Protein AF-A0A420P7T1-F1 (afdb_monomer_lite)

Sequence (110 aa):
MLAQPDNHQKKKGPDPLSPHDTDPSTYAEGLTEISTLQRTETKRNIKSRHAQMIAIGGTIGTGLFVGIGQALATSGPVSVLLAYSLICVVVYGMITATTEANAYLPVAGS

Secondary structure (DSSP, 8-state):
-----------PPPP---TT---HHHHHHHHHHHHHHT---------HHHHHHHHHHHHS-HHHHHHHHHHHHHH-HHHHHHHHHHHHHHHHHHHHHHHHHHHHS-----

pLDDT: mean 77.87, std 15.93, range [42.34, 97.12]

InterPro domains:
  IPR004841 Amino acid permease/SLC12A domain [PF00324] (50-110)
  IPR050524 Amino-acid permease-like [PTHR43341] (27-110)

Organism: Fusarium oxysporum (NCBI:txid5507)

Radius of gyration: 31.2 Å; chains: 1; bounding box: 77×58×60 Å

Structure (mmCIF, N/CA/C/O backbone):
data_AF-A0A420P7T1-F1
#
_entry.id   AF-A0A420P7T1-F1
#
loop_
_atom_site.group_PDB
_atom_site.id
_atom_site.type_symbol
_atom_site.label_atom_id
_atom_site.label_alt_id
_atom_site.label_comp_id
_atom_site.label_asym_id
_atom_site.label_entity_id
_atom_site.label_seq_id
_atom_site.pdbx_PDB_ins_code
_atom_site.Cartn_x
_atom_site.Cartn_y
_atom_site.Cartn_z
_atom_site.occupancy
_atom_site.B_iso_or_equiv
_atom_site.auth_seq_id
_atom_site.auth_comp_id
_atom_site.auth_asym_id
_atom_site.auth_atom_id
_atom_site.pdbx_PDB_model_num
ATOM 1 N N . MET A 1 1 ? 60.844 55.443 -4.560 1.00 42.34 1 MET A N 1
ATOM 2 C CA . MET A 1 1 ? 60.646 54.007 -4.260 1.00 42.34 1 MET A CA 1
ATOM 3 C C . MET A 1 1 ? 59.134 53.756 -4.295 1.00 42.34 1 MET A C 1
ATOM 5 O O . MET A 1 1 ? 58.478 53.895 -3.282 1.00 42.34 1 MET A O 1
ATOM 9 N N . LEU A 1 2 ? 58.488 53.890 -5.459 1.00 52.66 2 LEU A N 1
ATOM 10 C CA . LEU A 1 2 ? 58.186 52.842 -6.453 1.00 52.66 2 LEU A CA 1
ATOM 11 C C . LEU A 1 2 ? 57.439 51.629 -5.877 1.00 52.66 2 LEU A C 1
ATOM 13 O O . LEU A 1 2 ? 58.057 50.608 -5.602 1.00 52.66 2 LEU A O 1
ATOM 17 N N . ALA A 1 3 ? 56.113 51.759 -5.767 1.00 56.22 3 ALA A N 1
ATOM 18 C CA . ALA A 1 3 ? 55.162 50.661 -5.939 1.00 56.22 3 ALA A CA 1
ATOM 19 C C . ALA A 1 3 ? 53.743 51.226 -6.152 1.00 56.22 3 ALA A C 1
ATOM 21 O O . ALA A 1 3 ? 53.069 51.577 -5.191 1.00 56.22 3 ALA A O 1
ATOM 22 N N . GLN A 1 4 ? 53.271 51.293 -7.401 1.00 62.69 4 GLN A N 1
ATOM 23 C CA . GLN A 1 4 ? 51.849 51.072 -7.673 1.00 62.69 4 GLN A CA 1
ATOM 24 C C . GLN A 1 4 ? 51.730 50.267 -8.983 1.00 62.69 4 GLN A C 1
ATOM 26 O O . GLN A 1 4 ? 52.350 50.650 -9.978 1.00 62.69 4 GLN A O 1
ATOM 31 N N . PRO A 1 5 ? 51.034 49.117 -8.944 1.00 59.69 5 PRO A N 1
ATOM 32 C CA . PRO A 1 5 ? 51.150 48.034 -9.911 1.00 59.69 5 PRO A CA 1
ATOM 33 C C . PRO A 1 5 ? 50.196 48.137 -11.109 1.00 59.69 5 PRO A C 1
ATOM 35 O O . PRO A 1 5 ? 49.144 48.763 -11.052 1.00 59.69 5 PRO A O 1
ATOM 38 N N . ASP A 1 6 ? 50.626 47.444 -12.160 1.00 62.78 6 ASP A N 1
ATOM 39 C CA . ASP A 1 6 ? 49.860 46.551 -13.032 1.00 62.78 6 ASP A CA 1
ATOM 40 C C . ASP A 1 6 ? 48.498 47.017 -13.579 1.00 62.78 6 ASP A C 1
ATOM 42 O O . ASP A 1 6 ? 47.428 46.882 -12.984 1.00 62.78 6 ASP A O 1
ATOM 46 N N . ASN A 1 7 ? 48.591 47.539 -14.800 1.00 66.75 7 ASN A N 1
ATOM 47 C CA . ASN A 1 7 ? 47.783 47.167 -15.956 1.00 66.75 7 ASN A CA 1
ATOM 48 C C . ASN A 1 7 ? 46.728 46.062 -15.731 1.00 66.75 7 ASN A C 1
ATOM 50 O O . ASN A 1 7 ? 46.939 44.894 -16.043 1.00 66.75 7 ASN A O 1
ATOM 54 N N . HIS A 1 8 ? 45.512 46.464 -15.377 1.00 55.62 8 HIS A N 1
ATOM 55 C CA . HIS A 1 8 ? 44.330 45.659 -15.663 1.00 55.62 8 HIS A CA 1
ATOM 56 C C . HIS A 1 8 ? 43.348 46.458 -16.506 1.00 55.62 8 HIS A C 1
ATOM 58 O O . HIS A 1 8 ? 42.413 47.094 -16.026 1.00 55.62 8 HIS A O 1
ATOM 64 N N . GLN A 1 9 ? 43.619 46.406 -17.812 1.00 52.94 9 GLN A N 1
ATOM 65 C CA 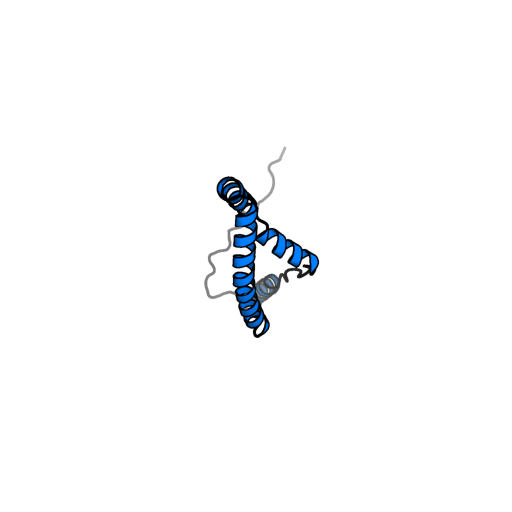. GLN A 1 9 ? 42.640 46.215 -18.879 1.00 52.94 9 GLN A CA 1
ATOM 66 C C . GLN A 1 9 ? 41.209 46.033 -18.356 1.00 52.94 9 GLN A C 1
ATOM 68 O O . GLN A 1 9 ? 40.784 44.930 -18.001 1.00 52.94 9 GLN A O 1
ATOM 73 N N . LYS A 1 10 ? 40.438 47.120 -18.376 1.00 56.84 10 LYS A N 1
ATOM 74 C CA . LYS A 1 10 ? 38.979 47.062 -18.374 1.00 56.84 10 LYS A CA 1
ATOM 75 C C . LYS A 1 10 ? 38.576 46.259 -19.611 1.00 56.84 10 LYS A C 1
ATOM 77 O O . LYS A 1 10 ? 38.469 46.831 -20.693 1.00 56.84 10 LYS A O 1
ATOM 82 N N . LYS A 1 11 ? 38.395 44.937 -19.472 1.00 60.00 11 LYS A N 1
ATOM 83 C CA . LYS A 1 11 ? 37.781 44.107 -20.513 1.00 60.00 11 LYS A CA 1
ATOM 84 C C . LYS A 1 11 ? 36.405 44.697 -20.781 1.00 60.00 11 LYS A C 1
ATOM 86 O O . LYS A 1 11 ? 35.481 44.567 -19.982 1.00 60.00 11 LYS A O 1
ATOM 91 N N . LYS A 1 12 ? 36.329 45.447 -21.877 1.00 56.09 12 LYS A N 1
ATOM 92 C CA . LYS A 1 12 ? 35.096 45.926 -22.480 1.00 56.09 12 LYS A CA 1
ATOM 93 C C . LYS A 1 12 ? 34.193 44.699 -22.623 1.00 56.09 12 LYS A C 1
ATOM 95 O O . LYS A 1 12 ? 34.635 43.688 -23.165 1.00 56.09 12 LYS A O 1
ATOM 100 N N . GLY A 1 13 ? 33.000 44.753 -22.024 1.00 57.41 13 GLY A N 1
ATOM 101 C CA . GLY A 1 13 ? 32.016 43.681 -22.169 1.00 57.41 13 GLY A CA 1
ATOM 102 C C . GLY A 1 13 ? 31.751 43.416 -23.656 1.00 57.41 13 GLY A C 1
ATOM 103 O O . GLY A 1 13 ? 31.965 44.334 -24.453 1.00 57.41 13 GLY A O 1
ATOM 104 N N . PRO A 1 14 ? 31.339 42.194 -24.039 1.00 67.88 14 PRO A N 1
ATOM 105 C CA . PRO A 1 14 ? 31.057 41.878 -25.431 1.00 67.88 14 PRO A CA 1
ATOM 106 C C . PRO A 1 14 ? 30.075 42.910 -25.983 1.00 67.88 14 PRO A C 1
ATOM 108 O O . PRO A 1 14 ? 29.022 43.150 -25.389 1.00 67.88 14 PRO A O 1
ATOM 111 N N . ASP A 1 15 ? 30.471 43.569 -27.067 1.00 68.31 15 ASP A N 1
ATOM 112 C CA . ASP A 1 15 ? 29.614 44.506 -27.778 1.00 68.31 15 ASP A CA 1
ATOM 113 C C . ASP A 1 15 ? 28.304 43.780 -28.171 1.00 68.31 15 ASP A C 1
ATOM 115 O O . ASP A 1 15 ? 28.343 42.576 -28.449 1.00 68.31 15 ASP A O 1
ATOM 119 N N . PRO A 1 16 ? 27.133 44.449 -28.176 1.00 62.19 16 PRO A N 1
ATOM 120 C CA . PRO A 1 16 ? 25.895 43.826 -28.630 1.00 62.19 16 PRO A CA 1
ATOM 121 C C . PRO A 1 16 ? 26.104 43.356 -30.068 1.00 62.19 16 PRO A C 1
ATOM 123 O O . PRO A 1 16 ? 26.367 44.168 -30.955 1.00 62.19 16 PRO A O 1
ATOM 126 N N . LEU A 1 17 ? 26.064 42.038 -30.256 1.00 63.91 17 LEU A N 1
ATOM 127 C CA . LEU A 1 17 ? 26.346 41.3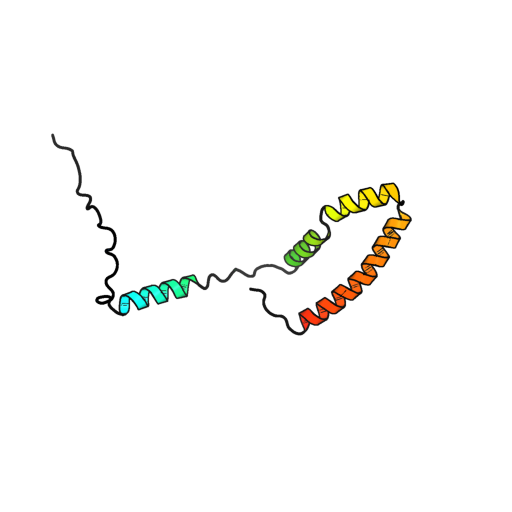49 -31.510 1.00 63.91 17 LEU A CA 1
ATOM 128 C C . LEU A 1 17 ? 25.592 42.010 -32.672 1.00 63.91 17 LEU A C 1
ATOM 130 O O . LEU A 1 17 ? 24.364 41.950 -32.748 1.00 63.91 17 LEU A O 1
ATOM 134 N N . SER A 1 18 ? 26.342 42.647 -33.571 1.00 58.25 18 SER A N 1
ATOM 135 C CA . SER A 1 18 ? 25.826 43.107 -34.857 1.00 58.25 18 SER A CA 1
ATOM 136 C C . SER A 1 18 ? 25.585 41.871 -35.743 1.00 58.25 18 SER A C 1
ATOM 138 O O . SER A 1 18 ? 26.506 41.060 -35.865 1.00 58.25 18 SER A O 1
ATOM 140 N N . PRO A 1 19 ? 24.400 41.681 -36.359 1.00 63.56 19 PRO A N 1
ATOM 141 C CA . PRO A 1 19 ? 24.015 40.421 -37.017 1.00 63.56 19 PRO A CA 1
ATOM 142 C C . PRO A 1 19 ? 24.775 39.980 -38.285 1.00 63.56 19 PRO A C 1
ATOM 144 O O . PRO A 1 19 ? 24.210 39.190 -39.037 1.00 63.56 19 PRO A O 1
ATOM 147 N N . HIS A 1 20 ? 25.983 40.469 -38.590 1.00 57.09 20 HIS A N 1
ATOM 148 C CA . HIS A 1 20 ? 26.580 40.226 -39.915 1.00 57.09 20 HIS A CA 1
ATOM 149 C C . HIS A 1 20 ? 28.023 39.692 -39.962 1.00 57.09 20 HIS A C 1
ATOM 151 O O . HIS A 1 20 ? 28.392 39.131 -40.986 1.00 57.09 20 HIS A O 1
ATOM 157 N N . ASP A 1 21 ? 28.814 39.737 -38.887 1.00 57.31 21 ASP A N 1
ATOM 158 C CA . ASP A 1 21 ? 30.217 39.274 -38.944 1.00 57.3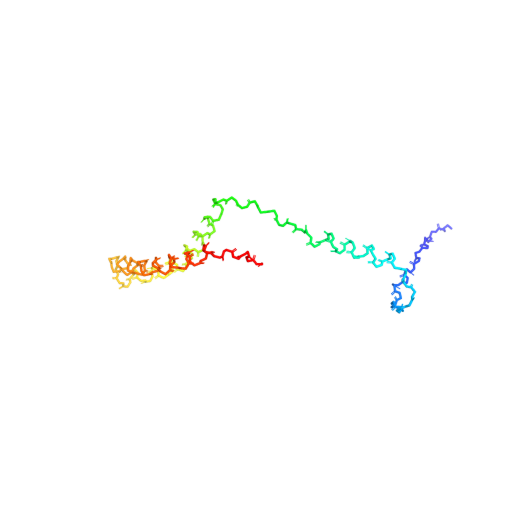1 21 ASP A CA 1
ATOM 159 C C . ASP A 1 21 ? 30.514 38.227 -37.868 1.00 57.31 21 ASP A C 1
ATOM 161 O O . ASP A 1 21 ? 31.394 38.388 -37.025 1.00 57.31 21 ASP A O 1
ATOM 165 N N . THR A 1 22 ? 29.733 37.149 -37.856 1.00 62.31 22 THR A N 1
ATOM 166 C CA . THR A 1 22 ? 30.014 35.980 -37.017 1.00 62.31 22 THR A CA 1
ATOM 167 C C . THR A 1 22 ? 30.306 34.801 -37.933 1.00 62.31 22 THR A C 1
ATOM 169 O O . THR A 1 22 ? 29.467 34.370 -38.722 1.00 62.31 22 THR A O 1
ATOM 172 N N . ASP A 1 23 ? 31.546 34.335 -37.875 1.00 58.62 23 ASP A N 1
ATOM 173 C CA . ASP A 1 23 ? 32.037 33.180 -38.600 1.00 58.62 23 ASP A CA 1
ATOM 174 C C . ASP A 1 23 ? 31.167 31.946 -38.287 1.00 58.62 23 ASP A C 1
ATOM 176 O O . ASP A 1 23 ? 30.844 31.683 -37.124 1.00 58.62 23 ASP A O 1
ATOM 180 N N . PRO A 1 24 ? 30.766 31.159 -39.303 1.00 58.78 24 PRO A N 1
ATOM 181 C CA . PRO A 1 24 ? 29.873 30.015 -39.116 1.00 58.78 24 PRO A CA 1
ATOM 182 C C . PRO A 1 24 ? 30.439 28.935 -38.173 1.00 58.78 24 PRO A C 1
ATOM 184 O O . PRO A 1 24 ? 29.679 28.106 -37.672 1.00 58.78 24 PRO A O 1
ATOM 187 N N . SER A 1 25 ? 31.745 28.955 -37.884 1.00 61.72 25 SER A N 1
ATOM 188 C CA . SER A 1 25 ? 32.409 28.089 -36.902 1.00 61.72 25 SER A CA 1
ATOM 189 C C . SER A 1 25 ? 32.063 28.412 -35.447 1.00 61.72 25 SER A C 1
ATOM 191 O O . SER A 1 25 ? 31.902 27.481 -34.660 1.00 61.72 25 SER A O 1
ATOM 193 N N . THR A 1 26 ? 31.874 29.685 -35.086 1.00 63.94 26 THR A N 1
ATOM 194 C CA . THR A 1 26 ? 31.541 30.090 -33.706 1.00 63.94 26 THR A CA 1
ATOM 195 C C . THR A 1 26 ? 30.140 29.616 -33.293 1.00 63.94 26 THR A C 1
ATOM 197 O O . THR A 1 26 ? 29.936 29.165 -32.165 1.00 63.94 26 THR A O 1
ATOM 200 N N . TYR A 1 27 ? 29.171 29.616 -34.218 1.00 62.22 27 TYR A N 1
ATOM 201 C CA . TYR A 1 27 ? 27.850 29.020 -33.969 1.00 62.22 27 TYR A CA 1
ATOM 202 C C . TYR A 1 27 ? 27.907 27.489 -33.879 1.00 62.22 27 TYR A C 1
ATOM 204 O O . TYR A 1 27 ? 27.158 26.898 -33.105 1.00 62.22 27 TYR A O 1
ATOM 212 N N . ALA A 1 28 ? 28.792 26.838 -34.640 1.00 59.56 28 ALA A N 1
ATOM 213 C CA . ALA A 1 28 ? 28.948 25.386 -34.619 1.00 59.56 28 ALA A CA 1
ATOM 214 C C . ALA A 1 28 ? 29.586 24.881 -33.312 1.00 59.56 28 ALA A C 1
ATOM 216 O O . ALA A 1 28 ? 29.125 23.872 -32.776 1.00 59.56 28 ALA A O 1
ATOM 217 N N . GLU A 1 29 ? 30.577 25.588 -32.755 1.00 62.28 29 GLU A N 1
ATOM 218 C CA . GLU A 1 29 ? 31.143 25.254 -31.438 1.00 62.28 29 GLU A CA 1
ATOM 219 C C . GLU A 1 29 ? 30.112 25.444 -30.320 1.00 62.28 29 GLU A C 1
ATOM 221 O O . GLU A 1 29 ? 29.899 24.521 -29.536 1.00 62.28 29 GLU A O 1
ATOM 226 N N . GLY A 1 30 ? 29.370 26.558 -30.316 1.00 58.66 30 GLY A N 1
ATOM 227 C CA . GLY A 1 30 ? 28.307 26.799 -29.333 1.00 58.66 30 GLY A CA 1
ATOM 228 C C . GLY A 1 30 ? 27.146 25.799 -29.423 1.00 58.66 30 GLY A C 1
ATOM 229 O O . GLY A 1 30 ? 26.653 25.330 -28.402 1.00 58.66 30 GLY A O 1
ATOM 230 N N . LEU A 1 31 ? 26.725 25.399 -30.629 1.00 63.59 31 LEU A N 1
ATOM 231 C CA . LEU A 1 31 ? 25.693 24.369 -30.816 1.00 63.59 31 LEU A CA 1
ATOM 232 C C . LEU A 1 31 ? 26.178 22.976 -30.392 1.00 63.59 31 LEU A C 1
ATOM 234 O O . LEU A 1 31 ? 25.384 22.191 -29.873 1.00 63.59 31 LEU A O 1
ATOM 238 N N . THR A 1 32 ? 27.464 22.667 -30.568 1.00 61.97 32 THR A N 1
ATOM 239 C CA . THR A 1 32 ? 28.061 21.388 -30.149 1.00 61.97 32 THR A CA 1
ATOM 240 C C . THR A 1 32 ? 28.238 21.329 -28.625 1.00 61.97 32 THR A C 1
ATOM 242 O O . THR A 1 32 ? 27.951 20.300 -28.008 1.00 61.97 32 THR A O 1
ATOM 245 N N . GLU A 1 33 ? 28.598 22.443 -27.983 1.00 61.59 33 GLU A N 1
ATOM 246 C CA . GLU A 1 33 ? 28.672 22.565 -26.520 1.00 61.59 33 GLU A CA 1
ATOM 247 C C . GLU A 1 33 ? 27.274 22.494 -25.875 1.00 61.59 33 GLU A C 1
ATOM 249 O O . GLU A 1 33 ? 27.040 21.706 -24.961 1.00 61.59 33 GLU A O 1
ATOM 254 N N . ILE A 1 34 ? 26.281 23.205 -26.423 1.00 61.34 34 ILE A N 1
ATOM 255 C CA . ILE A 1 34 ? 24.888 23.158 -25.941 1.00 61.34 34 ILE A CA 1
ATOM 256 C C . ILE A 1 34 ? 24.273 21.757 -26.139 1.00 61.34 34 ILE A C 1
ATOM 258 O O . ILE A 1 34 ? 23.548 21.267 -25.271 1.00 61.34 34 ILE A O 1
ATOM 262 N N . SER A 1 35 ? 24.602 21.064 -27.237 1.00 61.97 35 SER A N 1
ATOM 263 C CA . SER A 1 35 ? 24.127 19.694 -27.502 1.00 61.97 35 SER A CA 1
ATOM 264 C C . SER A 1 35 ? 24.738 18.650 -26.562 1.00 61.97 35 SER A C 1
ATOM 266 O O . SER A 1 35 ? 24.097 17.640 -26.265 1.00 61.97 35 SER A O 1
ATOM 268 N N . THR A 1 36 ? 25.959 18.878 -26.068 1.00 59.94 36 THR A N 1
ATOM 269 C CA . THR A 1 36 ? 26.629 17.968 -25.124 1.00 59.94 36 THR A CA 1
ATOM 270 C C . THR A 1 36 ? 26.179 18.184 -23.679 1.00 59.94 36 THR A C 1
ATOM 272 O O . THR A 1 36 ? 26.141 17.220 -22.913 1.00 59.94 36 THR A O 1
ATOM 275 N N . LEU A 1 37 ? 25.715 19.387 -23.314 1.00 62.56 37 LEU A N 1
ATOM 276 C CA . LEU A 1 37 ? 25.163 19.646 -21.976 1.00 62.56 37 LEU A CA 1
ATOM 277 C C . LEU A 1 37 ? 23.742 19.076 -21.786 1.00 62.56 37 LEU A C 1
ATOM 279 O O . LEU A 1 37 ? 23.315 18.842 -20.653 1.00 62.56 37 LEU A O 1
ATOM 283 N N . GLN A 1 38 ? 23.022 18.773 -22.874 1.00 58.59 38 GLN A N 1
ATOM 284 C CA . GLN A 1 38 ? 21.633 18.290 -22.827 1.00 58.59 38 GLN A CA 1
ATOM 285 C C . GLN A 1 38 ? 21.478 16.760 -22.687 1.00 58.59 38 GLN A C 1
ATOM 287 O O . GLN A 1 38 ? 20.370 16.229 -22.750 1.00 58.59 38 GLN A O 1
ATOM 292 N N . ARG A 1 39 ? 22.561 16.017 -22.431 1.00 58.00 39 ARG A N 1
ATOM 293 C CA . ARG A 1 39 ? 22.492 14.585 -22.090 1.00 58.00 39 ARG A CA 1
ATOM 294 C C . ARG A 1 39 ? 23.170 14.298 -20.755 1.00 58.00 39 ARG A C 1
ATOM 296 O O . ARG A 1 39 ? 23.986 13.391 -20.631 1.00 58.00 39 ARG A O 1
ATOM 303 N N . THR A 1 40 ? 22.795 15.044 -19.719 1.00 58.41 40 THR A N 1
ATOM 304 C CA . THR A 1 40 ? 23.012 14.552 -18.354 1.00 58.41 40 THR A CA 1
ATOM 305 C C . THR A 1 40 ? 22.030 13.402 -18.126 1.00 58.41 40 THR A C 1
ATOM 307 O O . THR A 1 40 ? 20.919 13.599 -17.640 1.00 58.41 40 THR A O 1
ATOM 310 N N . GLU A 1 41 ? 22.406 12.193 -18.553 1.00 63.72 41 GLU A N 1
ATOM 311 C CA . GLU A 1 41 ? 21.673 10.974 -18.223 1.00 63.72 41 GLU A CA 1
ATOM 312 C C . GLU A 1 41 ? 21.586 10.869 -16.703 1.00 63.72 41 GLU A C 1
ATOM 314 O O . GLU A 1 41 ? 22.579 10.651 -16.002 1.00 63.72 41 GLU A O 1
ATOM 319 N N . THR A 1 42 ? 20.378 11.032 -16.170 1.00 64.38 42 THR A N 1
ATOM 320 C CA . THR A 1 42 ? 20.116 10.727 -14.771 1.00 64.38 42 THR A CA 1
ATOM 321 C C . THR A 1 42 ? 20.501 9.272 -14.554 1.00 64.38 42 THR A C 1
ATOM 323 O O . THR A 1 42 ? 19.957 8.378 -15.204 1.00 64.38 42 THR A O 1
ATOM 326 N N . LYS A 1 43 ? 21.456 9.013 -13.655 1.00 63.19 43 LYS A N 1
ATOM 327 C CA . LYS A 1 43 ? 21.875 7.649 -13.325 1.00 63.19 43 LYS A CA 1
ATOM 328 C C . LYS A 1 43 ? 20.672 6.892 -12.760 1.00 63.19 43 LYS A C 1
ATOM 330 O O . LYS A 1 43 ? 20.373 6.990 -11.572 1.00 63.19 43 LYS A O 1
ATOM 335 N N . ARG A 1 44 ? 19.986 6.122 -13.608 1.00 66.38 44 ARG A N 1
ATOM 336 C CA . ARG A 1 44 ? 18.843 5.271 -13.250 1.00 66.38 44 ARG A CA 1
ATOM 337 C C . ARG A 1 44 ? 19.332 4.049 -12.467 1.00 66.38 44 ARG A C 1
ATOM 339 O O . ARG A 1 44 ? 19.340 2.935 -12.966 1.00 66.38 44 ARG A O 1
ATOM 346 N N . ASN A 1 45 ? 19.787 4.269 -11.235 1.00 72.81 45 ASN A N 1
ATOM 347 C CA . ASN A 1 45 ? 20.247 3.225 -10.312 1.00 72.81 45 ASN A CA 1
ATOM 348 C C . ASN A 1 45 ? 19.268 3.012 -9.140 1.00 72.81 45 ASN A C 1
ATOM 350 O O . ASN A 1 45 ? 19.671 2.665 -8.029 1.00 72.81 45 ASN A O 1
ATOM 354 N N . ILE A 1 46 ? 17.964 3.199 -9.374 1.00 76.06 46 ILE A N 1
ATOM 355 C CA . ILE A 1 46 ? 16.930 2.871 -8.387 1.00 76.06 46 ILE A CA 1
ATOM 356 C C . ILE A 1 46 ? 16.656 1.371 -8.457 1.00 76.06 46 ILE A C 1
ATOM 358 O O . ILE A 1 46 ? 16.002 0.863 -9.364 1.00 76.06 46 ILE A O 1
ATOM 362 N N . LYS A 1 47 ? 17.189 0.648 -7.473 1.00 86.06 47 LYS A N 1
ATOM 363 C CA . LYS A 1 47 ? 16.911 -0.779 -7.288 1.00 86.06 47 LYS A CA 1
ATOM 364 C C . LYS A 1 47 ? 15.434 -0.967 -6.933 1.00 86.06 47 LYS A C 1
ATOM 366 O O . LYS A 1 47 ? 14.881 -0.149 -6.201 1.00 86.06 47 LYS A O 1
ATOM 371 N N . SER A 1 48 ? 14.839 -2.091 -7.336 1.00 87.19 48 SER A N 1
ATOM 372 C CA . SER A 1 48 ? 13.437 -2.452 -7.036 1.00 87.19 48 SER A CA 1
ATOM 373 C C . SER A 1 48 ? 13.044 -2.226 -5.561 1.00 87.19 48 SER A C 1
ATOM 375 O O . SER A 1 48 ? 11.997 -1.655 -5.271 1.00 87.19 48 SER A O 1
ATOM 377 N N . ARG A 1 49 ? 13.950 -2.520 -4.613 1.00 92.56 49 ARG A N 1
ATOM 378 C CA . ARG A 1 49 ? 13.751 -2.245 -3.177 1.00 92.56 49 ARG A CA 1
ATOM 379 C C . ARG A 1 49 ? 13.497 -0.764 -2.852 1.00 92.56 49 ARG A C 1
ATOM 381 O O . ARG A 1 49 ? 12.681 -0.473 -1.990 1.00 92.56 49 ARG A O 1
ATOM 388 N N . HIS A 1 50 ? 14.193 0.166 -3.506 1.00 92.38 50 HIS A N 1
ATOM 389 C CA . HIS A 1 50 ? 14.016 1.603 -3.261 1.00 92.38 50 HIS A CA 1
ATOM 390 C C . HIS A 1 50 ? 12.662 2.077 -3.794 1.00 92.38 50 HIS A C 1
ATOM 392 O O . HIS A 1 50 ? 11.971 2.819 -3.106 1.00 92.38 50 HIS A O 1
ATOM 398 N N . ALA A 1 51 ? 12.244 1.578 -4.961 1.00 89.06 51 ALA A N 1
ATOM 399 C CA . ALA A 1 51 ? 10.917 1.855 -5.509 1.00 89.06 51 ALA A CA 1
ATOM 400 C C . ALA A 1 51 ? 9.796 1.334 -4.591 1.00 89.06 51 ALA A C 1
ATOM 402 O O . ALA A 1 51 ? 8.834 2.049 -4.325 1.00 89.06 51 ALA A O 1
ATOM 403 N N . GLN A 1 52 ? 9.956 0.133 -4.028 1.00 92.50 52 GLN A N 1
ATOM 404 C CA . GLN A 1 52 ? 9.015 -0.412 -3.044 1.00 92.50 52 GLN A CA 1
ATOM 405 C C . GLN A 1 52 ? 8.963 0.430 -1.763 1.00 92.50 52 GLN A C 1
ATOM 407 O O . GLN A 1 52 ? 7.878 0.704 -1.260 1.00 92.50 52 GLN A O 1
ATOM 412 N N . MET A 1 53 ? 10.111 0.892 -1.254 1.00 92.00 53 MET A N 1
ATOM 413 C CA . MET A 1 53 ? 10.134 1.759 -0.068 1.00 92.00 53 MET A CA 1
ATOM 414 C C . MET A 1 53 ? 9.481 3.121 -0.326 1.00 92.00 53 MET A C 1
ATOM 416 O O . MET A 1 53 ? 8.805 3.635 0.559 1.00 92.00 53 MET A O 1
ATOM 420 N N . ILE A 1 54 ? 9.607 3.675 -1.534 1.00 91.75 54 ILE A N 1
ATOM 421 C CA . ILE A 1 54 ? 8.899 4.901 -1.933 1.00 91.75 54 ILE A CA 1
ATOM 422 C C . ILE A 1 54 ? 7.386 4.661 -1.969 1.00 91.75 54 ILE A C 1
ATOM 424 O O . ILE A 1 54 ? 6.628 5.452 -1.411 1.00 91.75 54 ILE A O 1
ATOM 428 N N . ALA A 1 55 ? 6.944 3.552 -2.566 1.00 91.00 55 ALA A N 1
ATOM 429 C CA . ALA A 1 55 ? 5.527 3.206 -2.641 1.00 91.00 55 ALA A CA 1
ATOM 430 C C . ALA A 1 55 ? 4.898 3.011 -1.246 1.00 91.00 55 ALA A C 1
ATOM 432 O O . ALA A 1 55 ? 3.816 3.530 -0.967 1.00 91.00 55 ALA A O 1
ATOM 433 N N . ILE A 1 56 ? 5.595 2.317 -0.339 1.00 92.25 56 ILE A N 1
ATOM 434 C CA . ILE A 1 56 ? 5.140 2.105 1.044 1.00 92.25 56 ILE A CA 1
ATOM 435 C C . ILE A 1 56 ? 5.174 3.422 1.835 1.00 92.25 56 ILE A C 1
ATOM 437 O O . ILE A 1 56 ? 4.225 3.747 2.546 1.00 92.25 56 ILE A O 1
ATOM 441 N N . GLY A 1 57 ? 6.234 4.218 1.681 1.00 91.88 57 GLY A N 1
ATOM 442 C CA . GLY A 1 57 ? 6.385 5.498 2.375 1.00 91.88 57 GLY A CA 1
ATOM 443 C C . GLY A 1 57 ? 5.334 6.536 1.977 1.00 91.88 57 GLY A C 1
ATOM 444 O O . GLY A 1 57 ? 4.851 7.272 2.832 1.00 91.88 57 GLY A O 1
ATOM 445 N N . GLY A 1 58 ? 4.929 6.564 0.704 1.00 88.31 58 GLY A N 1
ATOM 446 C CA . GLY A 1 58 ? 3.864 7.452 0.228 1.00 88.31 58 GLY A CA 1
ATOM 447 C C . GLY A 1 58 ? 2.472 7.072 0.742 1.00 88.31 58 GLY A C 1
ATOM 448 O O . GLY A 1 58 ? 1.622 7.943 0.904 1.00 88.31 58 GLY A O 1
ATOM 449 N N . THR A 1 59 ? 2.238 5.787 1.023 1.00 88.12 59 THR A N 1
ATOM 450 C CA . THR A 1 59 ? 0.914 5.264 1.403 1.00 88.12 59 THR A CA 1
ATOM 451 C C . THR A 1 59 ? 0.700 5.155 2.917 1.00 88.12 59 THR A C 1
ATOM 453 O O . THR A 1 59 ? -0.420 5.361 3.375 1.00 88.12 59 THR A O 1
ATOM 456 N N . ILE A 1 60 ? 1.747 4.920 3.721 1.00 92.38 60 ILE A N 1
ATOM 457 C CA . ILE A 1 60 ? 1.679 4.820 5.202 1.00 92.38 60 ILE A CA 1
ATOM 458 C C . ILE A 1 60 ? 1.874 6.197 5.889 1.00 92.38 60 ILE A C 1
ATOM 460 O O . ILE A 1 60 ? 2.238 6.293 7.057 1.00 92.38 60 ILE A O 1
ATOM 464 N N . GLY A 1 61 ? 1.638 7.304 5.179 1.00 88.50 61 GLY A N 1
ATOM 465 C CA . GLY A 1 61 ? 1.859 8.660 5.697 1.00 88.50 61 GLY A CA 1
ATOM 466 C C . GLY A 1 61 ? 1.114 8.992 7.005 1.00 88.50 61 GLY A C 1
ATOM 467 O O . GLY A 1 61 ? 0.231 8.271 7.472 1.00 88.50 61 GLY A O 1
ATOM 468 N N . THR A 1 62 ? 1.427 10.151 7.588 1.00 90.44 62 THR A N 1
ATOM 469 C CA . THR A 1 62 ? 0.847 10.617 8.866 1.00 90.44 62 THR A CA 1
ATOM 470 C C . THR A 1 62 ? -0.682 10.695 8.859 1.00 90.44 62 THR A C 1
ATOM 472 O O . THR A 1 62 ? -1.305 10.517 9.905 1.00 90.44 62 THR A O 1
ATOM 475 N N . GLY A 1 63 ? -1.294 10.894 7.687 1.00 86.81 63 GLY A N 1
ATOM 476 C CA . GLY A 1 63 ? -2.747 10.911 7.515 1.00 86.81 63 GLY A CA 1
ATOM 477 C C . GLY A 1 63 ? -3.431 9.622 7.976 1.00 86.81 63 GLY A C 1
ATOM 478 O O . GLY A 1 63 ? -4.520 9.693 8.543 1.00 86.81 63 GLY A O 1
ATOM 479 N N . LEU A 1 64 ? -2.771 8.465 7.832 1.00 89.56 64 LEU A N 1
ATOM 480 C CA . LEU A 1 64 ? -3.290 7.190 8.325 1.00 89.56 64 LEU A CA 1
ATOM 481 C C . LEU A 1 64 ? -3.418 7.215 9.854 1.00 89.56 64 LEU A C 1
ATOM 483 O O . LEU A 1 64 ? -4.464 6.876 10.391 1.00 89.56 64 LEU A O 1
ATOM 487 N N . PHE A 1 65 ? -2.392 7.690 10.561 1.00 87.50 65 PHE A N 1
ATOM 488 C CA . PHE A 1 65 ? -2.390 7.741 12.025 1.00 87.50 65 PHE A CA 1
ATOM 489 C C . PHE A 1 65 ? -3.329 8.810 12.588 1.00 87.50 65 PHE A C 1
ATOM 491 O O . PHE A 1 65 ? -4.069 8.536 13.532 1.00 87.50 65 PHE A O 1
ATOM 498 N N . VAL A 1 66 ? -3.333 10.013 12.007 1.00 91.19 66 VAL A N 1
ATOM 499 C CA . VAL A 1 66 ? -4.199 11.112 12.467 1.00 91.19 66 VAL A CA 1
ATOM 500 C C . VAL A 1 66 ? -5.674 10.783 12.216 1.00 91.19 66 VAL A C 1
ATOM 502 O O . VAL A 1 66 ? -6.509 10.999 13.094 1.00 91.19 66 VAL A O 1
ATOM 505 N N . GLY A 1 67 ? -5.995 10.204 11.054 1.00 88.62 67 GLY A N 1
ATOM 506 C CA . GLY A 1 67 ? -7.356 9.798 10.707 1.00 88.62 67 GLY A CA 1
ATOM 507 C C . GLY A 1 67 ? -7.843 8.595 11.515 1.00 88.62 67 GLY A C 1
ATOM 508 O O . GLY A 1 67 ? -8.915 8.652 12.122 1.00 88.62 67 GLY A O 1
ATOM 509 N N . ILE A 1 68 ? -7.044 7.522 11.584 1.00 90.56 68 ILE A N 1
ATOM 510 C CA . ILE A 1 68 ? -7.414 6.312 12.332 1.00 90.56 68 ILE A CA 1
ATOM 511 C C . ILE A 1 68 ? -7.502 6.599 13.829 1.00 90.56 68 ILE A C 1
ATOM 513 O O . ILE A 1 68 ? -8.415 6.089 14.464 1.00 90.56 68 ILE A O 1
ATOM 517 N N . GLY A 1 69 ? -6.630 7.432 14.406 1.00 89.25 69 GLY A N 1
ATOM 518 C CA . GLY A 1 69 ? -6.672 7.745 15.839 1.00 89.25 69 GLY A CA 1
ATOM 519 C C . GLY A 1 69 ? -8.012 8.343 16.282 1.00 89.25 69 GLY A C 1
ATOM 520 O O . GLY A 1 69 ? -8.574 7.924 17.293 1.00 89.25 69 GLY A O 1
ATOM 521 N N . GLN A 1 70 ? -8.565 9.267 15.490 1.00 88.75 70 GLN A N 1
ATOM 522 C CA . GLN A 1 70 ? -9.883 9.855 15.756 1.00 88.75 70 GLN A CA 1
ATOM 523 C C . GLN A 1 70 ? -11.031 8.877 15.478 1.00 88.75 70 GLN A C 1
ATOM 525 O O . GLN A 1 70 ? -11.959 8.763 16.283 1.00 88.75 70 GLN A O 1
ATOM 530 N N . ALA A 1 71 ? -10.963 8.130 14.374 1.00 88.94 71 ALA A N 1
ATOM 531 C CA . ALA A 1 71 ? -11.974 7.128 14.036 1.00 88.94 71 ALA A CA 1
ATOM 532 C C . ALA A 1 71 ? -12.036 5.992 15.075 1.00 88.94 71 ALA A C 1
ATOM 534 O O . ALA A 1 71 ? -13.119 5.540 15.443 1.00 88.94 71 ALA A O 1
ATOM 535 N N . LEU A 1 72 ? -10.887 5.565 15.598 1.00 91.06 72 LEU A N 1
ATOM 536 C CA . LEU A 1 72 ? -10.772 4.500 16.591 1.00 91.06 72 LEU A CA 1
ATOM 537 C C . LEU A 1 72 ? -11.353 4.918 17.944 1.00 91.06 72 LEU A C 1
ATOM 539 O O . LEU A 1 72 ? -12.072 4.134 18.561 1.00 91.06 72 LEU A O 1
ATOM 543 N N . ALA A 1 73 ? -11.086 6.154 18.376 1.00 91.19 73 ALA A N 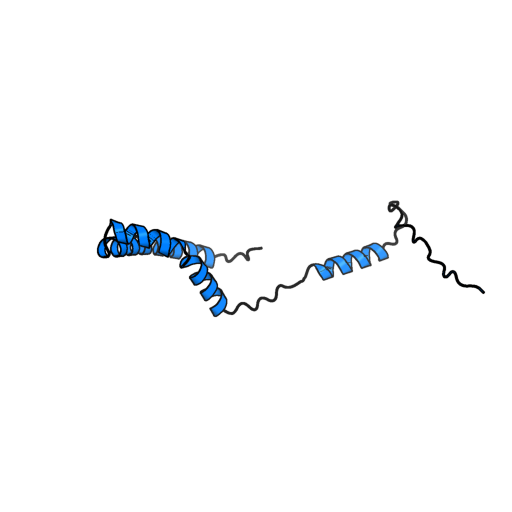1
ATOM 544 C CA . ALA A 1 73 ? -11.606 6.697 19.630 1.00 91.19 73 ALA A CA 1
ATOM 545 C C . ALA A 1 73 ? -13.135 6.854 19.626 1.00 91.19 73 ALA A C 1
ATOM 547 O O . ALA A 1 73 ? -13.772 6.713 20.665 1.00 91.19 73 ALA A O 1
ATOM 548 N N . THR A 1 74 ? -13.724 7.145 18.464 1.00 91.06 74 THR A N 1
ATOM 549 C CA . THR A 1 74 ? -15.157 7.451 18.337 1.00 91.06 74 THR A CA 1
ATOM 550 C C . THR A 1 74 ? -16.013 6.245 17.964 1.00 91.06 74 THR A C 1
ATOM 552 O O . THR A 1 74 ? -17.143 6.142 18.434 1.00 91.06 74 THR A O 1
ATOM 555 N N . SER A 1 75 ? -15.505 5.329 17.133 1.00 88.56 75 SER A N 1
ATOM 556 C CA . SER A 1 75 ? -16.307 4.237 16.561 1.00 88.56 75 SER A CA 1
ATOM 557 C C . SER A 1 75 ? -15.961 2.838 17.092 1.00 88.56 75 SER A C 1
ATOM 559 O O . SER A 1 75 ? -16.738 1.907 16.890 1.00 88.56 75 SER A O 1
ATOM 561 N N . GLY A 1 76 ? -14.859 2.691 17.835 1.00 90.56 76 GLY A N 1
ATOM 562 C CA . GLY A 1 76 ? -14.393 1.413 18.376 1.00 90.56 76 GLY A CA 1
ATOM 563 C C . GLY A 1 76 ? -13.535 0.601 17.388 1.00 90.56 76 GLY A C 1
ATOM 564 O O . GLY A 1 76 ? -13.504 0.876 16.193 1.00 90.56 76 GLY A O 1
ATOM 565 N N . PRO A 1 77 ? -12.794 -0.418 17.860 1.00 90.75 77 PRO A N 1
ATOM 566 C CA . PRO A 1 77 ? -11.792 -1.117 17.045 1.00 90.75 77 PRO A CA 1
ATOM 567 C C . PRO A 1 77 ? -12.377 -1.968 15.913 1.00 90.75 77 PRO A C 1
ATOM 569 O O . PRO A 1 77 ? -11.765 -2.093 14.855 1.00 90.75 77 PRO A O 1
ATOM 572 N N . VAL A 1 78 ? -13.564 -2.544 16.111 1.00 94.00 78 VAL A N 1
ATOM 573 C CA . VAL A 1 78 ? -14.164 -3.471 15.139 1.00 94.00 78 VAL A CA 1
ATOM 574 C C . VAL A 1 78 ? -14.710 -2.734 13.913 1.00 94.00 78 VAL A C 1
ATOM 576 O O . VAL A 1 78 ? -14.517 -3.195 12.790 1.00 94.00 78 VAL A O 1
ATOM 579 N N . SER A 1 79 ? -15.352 -1.578 14.103 1.00 91.94 79 SER A N 1
ATOM 580 C CA . SER A 1 79 ? -15.924 -0.782 13.008 1.00 91.94 79 SER A CA 1
ATOM 581 C C . SER A 1 79 ? -14.846 -0.209 12.089 1.00 91.94 79 SER A C 1
ATOM 583 O O . SER A 1 79 ? -15.015 -0.234 10.874 1.00 91.94 79 SER A O 1
ATOM 585 N N . VAL A 1 80 ? -13.724 0.263 12.647 1.00 93.31 80 VAL A N 1
ATOM 586 C CA . VAL A 1 80 ? -12.615 0.837 11.874 1.00 93.31 80 VAL A CA 1
ATOM 587 C C . VAL A 1 80 ? -11.951 -0.227 11.010 1.00 93.31 80 VAL A C 1
ATOM 589 O O . VAL A 1 80 ? -11.666 0.038 9.845 1.00 93.31 80 VAL A O 1
ATOM 592 N N . LEU A 1 81 ? -11.758 -1.442 11.537 1.00 93.12 81 LEU A N 1
ATOM 593 C CA . LEU A 1 81 ? -11.230 -2.555 10.746 1.00 93.12 81 LEU A CA 1
ATOM 594 C C . LEU A 1 81 ? -12.183 -2.949 9.614 1.00 93.12 81 LEU A C 1
ATOM 596 O O . LEU A 1 81 ? -11.742 -3.081 8.476 1.00 93.12 81 LEU A O 1
ATOM 600 N N . LEU A 1 82 ? -13.482 -3.076 9.900 1.00 94.38 82 LEU A N 1
ATOM 601 C CA . LEU A 1 82 ? -14.488 -3.404 8.886 1.00 94.38 82 LEU A CA 1
ATOM 602 C C . LEU A 1 82 ? -14.572 -2.337 7.789 1.00 94.38 82 LEU A C 1
ATOM 604 O O . LEU A 1 82 ? -14.539 -2.670 6.605 1.00 94.38 82 LEU A O 1
ATOM 608 N N . ALA A 1 83 ? -14.635 -1.062 8.173 1.00 93.00 83 ALA A N 1
ATOM 609 C CA . ALA A 1 83 ? -14.651 0.050 7.231 1.00 93.00 83 ALA A CA 1
ATOM 610 C C . ALA A 1 83 ? -13.379 0.059 6.371 1.00 93.00 83 ALA A C 1
ATOM 612 O O . ALA A 1 83 ? -13.467 0.124 5.146 1.00 93.00 83 ALA A O 1
ATOM 613 N N . TYR A 1 84 ? -12.203 -0.086 6.989 1.00 92.56 84 TYR A N 1
ATOM 614 C CA . TYR A 1 84 ? -10.932 -0.121 6.269 1.00 92.56 84 TYR A CA 1
ATOM 615 C C . TYR A 1 84 ? -10.865 -1.288 5.277 1.00 92.56 84 TYR A C 1
ATOM 617 O O . TYR A 1 84 ? -10.527 -1.080 4.115 1.00 92.56 84 TYR A O 1
ATOM 625 N N . SER A 1 85 ? -11.265 -2.497 5.681 1.00 94.88 85 SER A N 1
ATOM 626 C CA . SER A 1 85 ? -11.298 -3.663 4.792 1.00 94.88 85 SER A CA 1
ATOM 627 C C . SER A 1 85 ? -12.231 -3.471 3.594 1.00 94.88 85 SER A C 1
ATOM 629 O O . SER A 1 85 ? -11.844 -3.807 2.476 1.00 94.88 85 SER A O 1
ATOM 631 N N . LEU A 1 86 ? -13.423 -2.898 3.790 1.00 96.25 86 LEU A N 1
ATOM 632 C CA . LEU A 1 86 ? -14.359 -2.629 2.692 1.00 96.25 86 LEU A CA 1
ATOM 633 C C . LEU A 1 86 ? -13.784 -1.624 1.688 1.00 96.25 86 LEU A C 1
ATOM 635 O O . LEU A 1 86 ? -13.820 -1.872 0.482 1.00 96.25 86 LEU A O 1
ATOM 639 N N . ILE A 1 87 ? -13.200 -0.524 2.174 1.00 94.69 87 ILE A N 1
ATOM 640 C CA . ILE A 1 87 ? -12.541 0.463 1.311 1.00 94.69 87 ILE A CA 1
ATOM 641 C C . ILE A 1 87 ? -11.359 -0.175 0.570 1.00 94.69 87 ILE A C 1
ATOM 643 O O . ILE A 1 87 ? -11.216 0.037 -0.634 1.00 94.69 87 ILE A O 1
ATOM 647 N N . CYS A 1 88 ? -10.541 -0.992 1.242 1.00 94.12 88 CYS A N 1
ATOM 648 C CA . CYS A 1 88 ? -9.418 -1.681 0.608 1.00 94.12 88 CYS A CA 1
ATOM 649 C C . CYS A 1 88 ? -9.857 -2.581 -0.550 1.00 94.12 88 CYS A C 1
ATOM 651 O O . CYS A 1 88 ? -9.169 -2.605 -1.563 1.00 94.12 88 CYS A O 1
ATOM 653 N N . VAL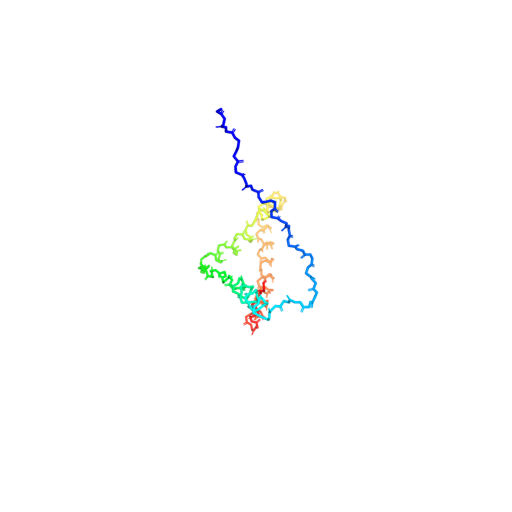 A 1 89 ? -10.991 -3.282 -0.448 1.00 96.94 89 VAL A N 1
ATOM 654 C CA . VAL A 1 89 ? -11.505 -4.126 -1.543 1.00 96.94 89 VAL A CA 1
ATOM 655 C C . VAL A 1 89 ? -11.887 -3.284 -2.764 1.00 96.94 89 VAL A C 1
ATOM 657 O O . VAL A 1 89 ? -11.512 -3.622 -3.887 1.00 96.94 89 VAL A O 1
ATOM 660 N N . VAL A 1 90 ? -12.583 -2.163 -2.557 1.00 97.12 90 VAL A N 1
ATOM 661 C CA . VAL A 1 90 ? -12.971 -1.252 -3.648 1.00 97.12 90 VAL A CA 1
ATOM 662 C C . VAL A 1 90 ? -11.735 -0.632 -4.307 1.00 97.12 90 VAL A C 1
ATOM 664 O O . VAL A 1 90 ? -11.598 -0.647 -5.531 1.00 97.12 90 VAL A O 1
ATOM 667 N N . VAL A 1 91 ? -10.802 -0.126 -3.496 1.00 94.81 91 VAL A N 1
ATOM 668 C CA . VAL A 1 91 ? -9.557 0.492 -3.969 1.00 94.81 91 VAL A CA 1
ATOM 669 C C . VAL A 1 91 ? -8.654 -0.530 -4.658 1.00 94.81 91 VAL A C 1
ATOM 671 O O . VAL A 1 91 ? -8.032 -0.196 -5.661 1.00 94.81 91 VAL A O 1
ATOM 674 N N . TYR A 1 92 ? -8.611 -1.777 -4.185 1.00 95.56 92 TYR A N 1
ATOM 675 C CA . TYR A 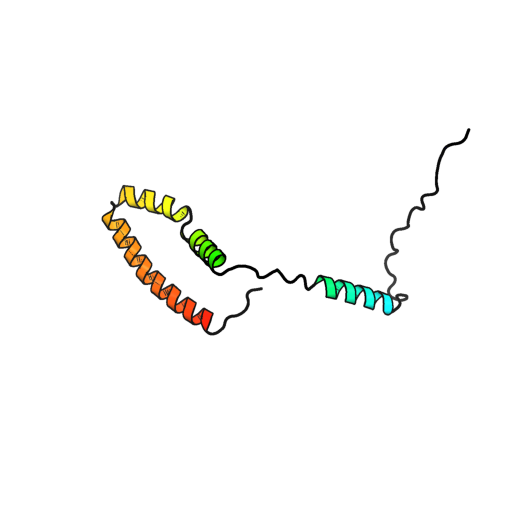1 92 ? -7.877 -2.856 -4.842 1.00 95.56 92 TYR A CA 1
ATOM 676 C C . TYR A 1 92 ? -8.376 -3.066 -6.274 1.00 95.56 92 TYR A C 1
ATOM 678 O O . TYR A 1 92 ? -7.570 -3.034 -7.198 1.00 95.56 92 TYR A O 1
ATOM 686 N N . GLY A 1 93 ? -9.695 -3.156 -6.482 1.00 96.19 93 GLY A N 1
ATOM 687 C CA . GLY A 1 93 ? -10.267 -3.253 -7.829 1.00 96.19 93 GLY A CA 1
ATOM 688 C C . GLY A 1 93 ? -9.891 -2.066 -8.727 1.00 96.19 93 GLY A C 1
ATOM 689 O O . GLY A 1 93 ? -9.506 -2.256 -9.882 1.00 96.19 93 GLY A O 1
ATOM 690 N N . MET A 1 94 ? -9.928 -0.845 -8.184 1.00 96.25 94 MET A N 1
ATOM 691 C CA . MET A 1 94 ? -9.527 0.372 -8.901 1.00 96.25 94 MET A CA 1
ATOM 692 C C . MET A 1 94 ? -8.042 0.358 -9.293 1.00 96.25 94 MET A C 1
ATOM 694 O O . MET A 1 94 ? -7.697 0.667 -10.437 1.00 96.25 94 MET A O 1
ATOM 698 N N . ILE A 1 95 ? -7.157 -0.007 -8.361 1.00 95.00 95 ILE A N 1
ATOM 699 C CA . ILE A 1 95 ? -5.714 -0.087 -8.603 1.00 95.00 95 ILE A CA 1
ATOM 700 C C . ILE A 1 95 ? -5.416 -1.178 -9.625 1.00 95.00 95 ILE A C 1
ATOM 702 O O . ILE A 1 95 ? -4.617 -0.927 -10.519 1.00 95.00 95 ILE A O 1
ATOM 706 N N . THR A 1 96 ? -6.059 -2.344 -9.554 1.00 95.75 96 THR A N 1
ATOM 707 C CA . THR A 1 96 ? -5.877 -3.419 -10.540 1.00 95.75 96 THR A CA 1
ATOM 708 C C . THR A 1 96 ? -6.259 -2.950 -11.941 1.00 95.75 96 THR A C 1
ATOM 710 O O . THR A 1 96 ? -5.447 -3.074 -12.851 1.00 95.75 96 THR A O 1
ATOM 713 N N . ALA A 1 97 ? -7.423 -2.317 -12.114 1.00 95.00 97 ALA A N 1
ATOM 714 C CA . ALA A 1 97 ? -7.838 -1.781 -13.414 1.00 95.00 97 ALA A CA 1
ATOM 715 C C . ALA A 1 97 ? -6.872 -0.703 -13.945 1.00 95.00 97 ALA A C 1
ATOM 717 O O . ALA A 1 97 ? -6.508 -0.707 -15.120 1.00 95.00 97 ALA A O 1
ATOM 718 N N . THR A 1 98 ? -6.413 0.192 -13.067 1.00 95.00 98 THR A N 1
ATOM 719 C CA . THR A 1 98 ? -5.447 1.247 -13.421 1.00 95.00 98 THR A CA 1
ATOM 720 C C . THR A 1 98 ? -4.078 0.660 -13.769 1.00 95.00 98 THR A C 1
ATOM 722 O O . THR A 1 98 ? -3.413 1.118 -14.693 1.00 95.00 98 THR A O 1
ATOM 725 N N . THR A 1 99 ? -3.649 -0.369 -13.040 1.00 93.75 99 THR A N 1
ATOM 726 C CA . THR A 1 99 ? -2.347 -1.020 -13.227 1.00 93.75 99 THR A CA 1
ATOM 727 C C . THR A 1 99 ? -2.308 -1.795 -14.535 1.00 93.75 99 THR A C 1
ATOM 729 O O . THR A 1 99 ? -1.324 -1.686 -15.258 1.00 93.75 99 THR A O 1
ATOM 732 N N . GLU A 1 100 ? -3.384 -2.507 -14.871 1.00 93.94 100 GLU A N 1
ATOM 733 C CA . GLU A 1 100 ? -3.543 -3.160 -16.171 1.00 93.94 100 GLU A CA 1
ATOM 734 C C . GLU A 1 100 ? -3.427 -2.125 -17.299 1.00 93.94 100 GLU A C 1
ATOM 736 O O . GLU A 1 100 ? -2.559 -2.252 -18.160 1.00 93.94 100 GLU A O 1
ATOM 741 N N . ALA A 1 101 ? -4.195 -1.028 -17.241 1.00 92.31 101 ALA A N 1
ATOM 742 C CA . ALA A 1 101 ? -4.126 0.052 -18.231 1.00 92.31 101 ALA A CA 1
ATOM 743 C C . ALA A 1 101 ? -2.715 0.666 -18.371 1.00 92.31 101 ALA A C 1
ATOM 745 O O . ALA A 1 101 ? -2.244 0.884 -19.488 1.00 92.31 101 ALA A O 1
ATOM 746 N N . ASN A 1 102 ? -2.016 0.892 -17.255 1.00 90.31 102 ASN A N 1
ATOM 747 C CA . ASN A 1 102 ? -0.659 1.446 -17.243 1.00 90.31 102 ASN A CA 1
ATOM 748 C C . ASN A 1 102 ? 0.400 0.463 -17.767 1.00 90.31 102 ASN A C 1
ATOM 750 O O . ASN A 1 102 ? 1.429 0.892 -18.291 1.00 90.31 102 ASN A O 1
ATOM 754 N N . ALA A 1 103 ? 0.172 -0.844 -17.623 1.00 90.38 103 ALA A N 1
ATOM 755 C CA . ALA A 1 103 ? 1.066 -1.875 -18.134 1.00 90.38 103 ALA A CA 1
ATOM 756 C C . ALA A 1 103 ? 0.928 -2.072 -19.655 1.00 90.38 103 ALA A C 1
ATOM 758 O O . ALA A 1 103 ? 1.918 -2.411 -20.301 1.00 90.38 103 ALA A O 1
ATOM 759 N N . TYR A 1 104 ? -0.257 -1.829 -20.238 1.00 87.75 104 TYR A N 1
ATOM 760 C CA . TYR A 1 104 ? -0.485 -1.982 -21.685 1.00 87.75 104 TYR A CA 1
ATOM 761 C C . TYR A 1 104 ? 0.267 -0.952 -22.539 1.00 87.75 104 TYR A C 1
ATOM 763 O O . TYR A 1 104 ? 0.758 -1.297 -23.613 1.00 87.75 104 TYR A O 1
ATOM 771 N N . LEU A 1 105 ? 0.373 0.302 -22.091 1.00 85.81 105 LEU A N 1
ATOM 772 C CA . LEU A 1 105 ? 1.103 1.360 -22.801 1.00 85.81 105 LEU A CA 1
ATOM 773 C C . LEU A 1 105 ? 1.995 2.137 -21.822 1.00 85.81 105 LEU A C 1
ATOM 775 O O . LEU A 1 105 ? 1.626 3.231 -21.385 1.00 85.81 105 LEU A O 1
ATOM 779 N N . PRO A 1 106 ? 3.179 1.598 -21.474 1.00 84.88 106 PRO A N 1
ATOM 780 C CA . PRO A 1 106 ? 4.093 2.258 -20.555 1.00 84.88 106 PRO A CA 1
ATOM 781 C C . PRO A 1 106 ? 4.760 3.447 -21.255 1.00 84.88 106 PRO A C 1
ATOM 783 O O . PRO A 1 106 ? 5.804 3.320 -21.895 1.00 84.88 106 PRO A O 1
ATOM 786 N N . VAL A 1 107 ? 4.152 4.626 -21.143 1.00 81.62 107 VAL A N 1
ATOM 787 C CA . VAL A 1 107 ? 4.782 5.878 -21.570 1.00 81.62 107 VAL A CA 1
ATOM 788 C C . VAL A 1 107 ? 5.791 6.317 -20.511 1.00 81.62 107 VAL A C 1
ATOM 790 O O . VAL A 1 107 ? 5.483 6.381 -19.320 1.00 81.62 107 VAL A O 1
ATOM 793 N N . ALA A 1 108 ? 7.026 6.590 -20.932 1.00 76.38 108 ALA A N 1
ATOM 794 C CA . ALA A 1 108 ? 8.036 7.134 -20.036 1.00 76.38 108 ALA A CA 1
ATOM 795 C C . ALA A 1 108 ? 7.615 8.555 -19.633 1.00 76.38 108 ALA A C 1
ATOM 797 O O . ALA A 1 108 ? 7.589 9.451 -20.475 1.00 76.38 108 ALA A O 1
ATOM 798 N N . GLY A 1 109 ? 7.258 8.741 -18.361 1.00 62.69 109 GLY A N 1
ATOM 799 C CA . GLY A 1 109 ? 7.008 10.066 -17.797 1.00 62.69 109 GLY A CA 1
ATOM 800 C C . GLY A 1 109 ? 8.268 10.927 -17.901 1.00 62.69 109 GLY A C 1
ATOM 801 O O . GLY A 1 109 ? 9.356 10.462 -17.552 1.00 62.69 109 GLY A O 1
ATOM 802 N N . SER A 1 110 ? 8.104 12.134 -18.441 1.00 42.38 110 SER A N 1
ATOM 803 C CA . SER A 1 110 ? 9.126 13.183 -18.554 1.00 42.38 110 SER A CA 1
ATOM 804 C C . SER A 1 110 ? 9.534 13.742 -17.200 1.00 42.38 110 SER A C 1
ATOM 806 O O . SER A 1 110 ? 8.604 13.981 -16.395 1.00 42.38 110 SER A O 1
#

Foldseek 3Di:
DDDDDDDDDPPDPPDPDDPDDDDPVVVVVVVVVVVVVVPPPDPPPCDPVNVVVVVVDVVVDPCVVVVVVVCCVPPNDPVSVVVVVVVCVVVVVVVVVVVVVCVVDVDPDD